Protein AF-A0A7J8VQG8-F1 (afdb_monomer_lite)

InterPro domains:
  IPR000719 Protein kinase domain [PF00069] (7-63)
  IPR000719 Protein kinase domain [PS50011] (1-66)
  IPR008266 Tyrosine-protein kinase, active site [PS00109] (15-27)
  IPR011009 Protein kinase-like domain superfamily [SSF56112] (6-63)
  IPR051420 Ser/Thr Protein Kinases with Diverse Regulatory Roles [PTHR48005] (14-63)

Sequence (66 aa):
MLYLICITTVHNLYIIHRDISSNNVLLDLDYEARVSDFGTARILKPDSSNWTLVAGTYGYIAPGIN

pLDDT: mean 76.94, std 15.8, range [31.88, 97.38]

Structure (mmCIF, N/CA/C/O backbone):
data_AF-A0A7J8VQG8-F1
#
_entry.id   AF-A0A7J8VQG8-F1
#
loop_
_atom_site.group_PDB
_atom_site.id
_atom_site.type_symbol
_atom_site.label_atom_id
_atom_site.label_alt_id
_atom_site.label_comp_id
_atom_site.label_asym_id
_atom_site.label_entity_id
_atom_site.label_seq_id
_atom_site.pdbx_PDB_ins_code
_atom_site.Cartn_x
_atom_site.Cartn_y
_atom_site.Cartn_z
_atom_site.occupancy
_atom_s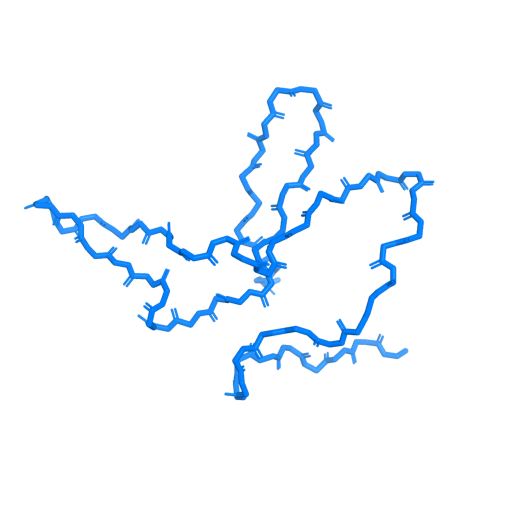ite.B_iso_or_equiv
_atom_site.auth_seq_id
_atom_site.auth_comp_id
_atom_site.auth_asym_id
_atom_site.auth_atom_id
_atom_site.pdbx_PDB_model_num
ATOM 1 N N . MET A 1 1 ? -10.161 -4.785 -12.471 1.00 42.94 1 MET A N 1
ATOM 2 C CA . MET A 1 1 ? -10.359 -5.079 -11.038 1.00 42.94 1 MET A CA 1
ATOM 3 C C . MET A 1 1 ? -8.980 -5.112 -10.388 1.00 42.94 1 MET A C 1
ATOM 5 O O . MET A 1 1 ? -8.185 -5.954 -10.768 1.00 42.94 1 MET A O 1
ATOM 9 N N . LEU A 1 2 ? -8.699 -4.146 -9.505 1.00 31.88 2 LEU A N 1
ATOM 10 C CA . LEU A 1 2 ? -7.589 -4.119 -8.536 1.00 31.88 2 LEU A CA 1
ATOM 11 C C . LEU A 1 2 ? -6.140 -4.120 -9.071 1.00 31.88 2 LEU A C 1
ATOM 13 O O . LEU A 1 2 ? -5.306 -4.876 -8.588 1.00 31.88 2 LEU A O 1
ATOM 17 N N . TYR A 1 3 ? -5.778 -3.175 -9.943 1.00 36.94 3 TYR A N 1
ATOM 18 C CA . TYR A 1 3 ? -4.415 -2.642 -9.845 1.00 36.94 3 TYR A CA 1
ATOM 19 C C . TYR A 1 3 ? -4.437 -1.496 -8.829 1.00 36.94 3 TYR A C 1
ATOM 21 O O . TYR A 1 3 ? -4.671 -0.341 -9.155 1.00 36.94 3 TYR A O 1
ATOM 29 N N . LEU A 1 4 ? -4.240 -1.879 -7.567 1.00 49.16 4 LEU A N 1
ATOM 30 C CA . LEU A 1 4 ? -3.105 -1.343 -6.830 1.00 49.16 4 LEU A CA 1
ATOM 31 C C . LEU A 1 4 ? -3.122 0.180 -6.671 1.00 49.16 4 LEU A C 1
ATOM 33 O O . LEU A 1 4 ? -2.399 0.872 -7.373 1.00 49.16 4 LEU A O 1
ATOM 37 N N . ILE A 1 5 ? -3.980 0.647 -5.759 1.00 55.16 5 ILE A N 1
ATOM 38 C CA . ILE A 1 5 ? -4.100 2.012 -5.214 1.00 55.16 5 ILE A CA 1
ATOM 39 C C . ILE A 1 5 ? -3.211 3.017 -5.949 1.00 55.16 5 ILE A C 1
ATOM 41 O O . ILE A 1 5 ? -2.086 3.317 -5.555 1.00 55.16 5 ILE A O 1
ATOM 45 N N . CYS A 1 6 ? -3.749 3.481 -7.071 1.00 55.38 6 CYS A N 1
ATOM 46 C CA . CYS A 1 6 ? -3.219 4.584 -7.836 1.00 55.38 6 CYS A CA 1
ATOM 47 C C . CYS A 1 6 ? -3.463 5.858 -7.027 1.00 55.38 6 CYS A C 1
ATOM 49 O O . CYS A 1 6 ? -4.558 6.420 -7.057 1.00 55.38 6 CYS A O 1
ATOM 51 N N . ILE A 1 7 ? -2.454 6.316 -6.290 1.00 59.09 7 ILE A N 1
ATOM 52 C CA . ILE A 1 7 ? -2.468 7.687 -5.783 1.00 59.09 7 ILE A CA 1
ATOM 53 C C . ILE A 1 7 ? -2.032 8.560 -6.958 1.00 59.09 7 ILE A C 1
ATOM 55 O O . ILE A 1 7 ? -0.842 8.663 -7.253 1.00 59.09 7 ILE A O 1
ATOM 59 N N . THR A 1 8 ? -2.996 9.120 -7.687 1.00 53.84 8 THR A N 1
ATOM 60 C CA . THR A 1 8 ? -2.720 10.116 -8.727 1.00 53.84 8 THR A CA 1
ATOM 61 C C . THR A 1 8 ? -2.082 11.327 -8.056 1.00 53.84 8 THR A C 1
ATOM 63 O O . THR A 1 8 ? -2.726 11.987 -7.241 1.00 53.84 8 THR A O 1
ATOM 66 N N . THR A 1 9 ? -0.825 11.627 -8.376 1.00 58.75 9 THR A N 1
ATOM 67 C CA . THR A 1 9 ? -0.184 12.878 -7.953 1.00 58.75 9 THR A CA 1
ATOM 68 C C . THR A 1 9 ? -0.081 13.842 -9.134 1.00 58.75 9 THR A C 1
ATOM 70 O O . THR A 1 9 ? -0.159 13.448 -10.303 1.00 58.75 9 THR A O 1
ATOM 73 N N . VAL A 1 10 ? 0.014 15.139 -8.821 1.00 52.94 10 VAL A N 1
ATOM 74 C CA . VAL A 1 10 ? 0.142 16.237 -9.794 1.00 52.94 10 VAL A CA 1
ATOM 75 C C . VAL A 1 10 ? 1.247 15.884 -10.805 1.00 52.94 10 VAL A C 1
ATOM 77 O O . VAL A 1 10 ? 2.320 15.454 -10.393 1.00 52.94 10 VAL A O 1
ATOM 80 N N . HIS A 1 11 ? 0.974 16.067 -12.106 1.00 62.41 11 HIS A N 1
ATOM 81 C CA . HIS A 1 11 ? 1.828 15.721 -13.267 1.00 62.41 11 HIS A CA 1
ATOM 82 C C . HIS A 1 11 ? 1.684 14.313 -13.906 1.00 62.41 11 HIS A C 1
ATOM 84 O O . HIS A 1 11 ? 2.628 13.855 -14.545 1.00 62.41 11 HIS A O 1
ATOM 90 N N . ASN A 1 12 ? 0.518 13.646 -13.839 1.00 65.81 12 ASN A N 1
ATOM 91 C CA . ASN A 1 12 ? 0.254 12.359 -14.535 1.00 65.81 12 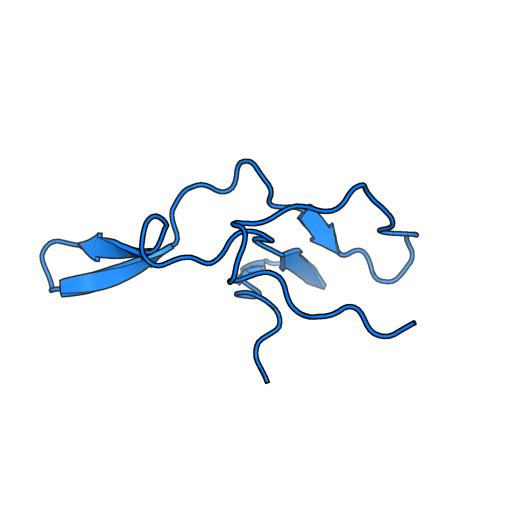ASN A CA 1
ATOM 92 C C . ASN A 1 12 ? 1.230 11.221 -14.165 1.00 65.81 12 ASN A C 1
ATOM 94 O O . ASN A 1 12 ? 1.519 10.339 -14.975 1.00 65.81 12 ASN A O 1
ATOM 98 N N . LEU A 1 13 ? 1.746 11.236 -12.937 1.00 72.25 13 LEU A N 1
ATOM 99 C CA . LEU A 1 13 ? 2.539 10.139 -12.397 1.00 72.25 13 LEU A CA 1
ATOM 100 C C . LEU A 1 13 ? 1.621 9.212 -11.608 1.00 72.25 13 LEU A C 1
ATOM 102 O O . LEU A 1 13 ? 0.912 9.645 -10.697 1.00 72.25 13 LEU A O 1
ATOM 106 N N . TYR A 1 14 ? 1.658 7.927 -11.942 1.00 78.69 14 TYR A N 1
ATOM 107 C CA . TYR A 1 14 ? 0.908 6.915 -11.212 1.00 78.69 14 TYR A CA 1
ATOM 108 C C . TYR A 1 14 ? 1.837 6.216 -10.227 1.00 78.69 14 TYR A C 1
ATOM 110 O O . TYR A 1 14 ? 2.837 5.625 -10.630 1.00 78.69 14 TYR A O 1
ATOM 118 N N . ILE A 1 15 ? 1.525 6.275 -8.934 1.00 82.31 15 ILE A N 1
ATOM 119 C CA . ILE A 1 15 ? 2.237 5.494 -7.920 1.00 82.31 15 ILE A CA 1
ATOM 120 C C . ILE A 1 15 ? 1.498 4.178 -7.727 1.00 82.31 15 ILE A C 1
ATOM 122 O O . ILE A 1 15 ? 0.294 4.155 -7.496 1.00 82.31 15 ILE A O 1
ATOM 126 N N . ILE A 1 16 ? 2.245 3.088 -7.810 1.00 84.19 16 ILE A N 1
ATOM 127 C CA . ILE A 1 16 ? 1.765 1.724 -7.687 1.00 84.19 16 ILE A CA 1
ATOM 128 C C . ILE A 1 16 ? 2.345 1.137 -6.400 1.00 84.19 16 ILE A C 1
ATOM 130 O O . ILE A 1 16 ? 3.561 0.993 -6.307 1.00 84.19 16 ILE A O 1
ATOM 134 N N . HIS A 1 17 ? 1.498 0.764 -5.434 1.00 87.50 17 HIS A N 1
ATOM 135 C CA . HIS A 1 17 ? 1.934 0.262 -4.119 1.00 87.50 17 HIS A CA 1
ATOM 136 C C . HIS A 1 17 ? 2.695 -1.076 -4.172 1.00 87.50 17 HIS A C 1
ATOM 138 O O . HIS A 1 17 ? 3.704 -1.244 -3.506 1.00 87.50 17 HIS A O 1
ATOM 144 N N . ARG A 1 18 ? 2.235 -2.018 -5.002 1.00 87.06 18 ARG A N 1
ATOM 145 C CA . ARG A 1 18 ? 2.768 -3.390 -5.203 1.00 87.06 18 ARG A CA 1
ATOM 146 C C . ARG A 1 18 ? 2.703 -4.354 -4.024 1.00 87.06 18 ARG A C 1
ATOM 148 O O . ARG A 1 18 ? 2.870 -5.543 -4.258 1.00 87.06 18 ARG A O 1
ATOM 155 N N . ASP A 1 19 ? 2.341 -3.898 -2.832 1.00 88.50 19 ASP A N 1
ATOM 156 C CA . ASP A 1 19 ? 2.090 -4.794 -1.700 1.00 88.50 19 ASP A CA 1
ATOM 157 C C . ASP A 1 19 ? 0.834 -4.412 -0.910 1.00 88.50 19 ASP A C 1
ATOM 159 O O . ASP A 1 19 ? 0.904 -3.789 0.145 1.00 88.50 19 ASP A O 1
ATOM 163 N N . ILE A 1 20 ? -0.339 -4.712 -1.468 1.00 88.56 20 ILE A N 1
ATOM 164 C CA . ILE A 1 20 ? -1.609 -4.508 -0.766 1.00 88.56 20 ILE A CA 1
ATOM 165 C C . ILE A 1 20 ? -1.986 -5.806 -0.068 1.00 88.56 20 ILE A C 1
ATOM 167 O O . ILE A 1 20 ? -2.326 -6.798 -0.710 1.00 88.56 20 ILE A O 1
ATOM 171 N N . SER A 1 21 ? -1.928 -5.767 1.256 1.00 87.75 21 SER A N 1
ATOM 172 C CA . SER A 1 21 ? -2.333 -6.836 2.159 1.00 87.75 21 SER A CA 1
ATOM 173 C C . SER A 1 21 ? -3.068 -6.226 3.351 1.00 87.75 21 SER A C 1
ATOM 175 O O . SER A 1 21 ? -2.983 -5.019 3.586 1.00 87.75 21 SER A O 1
ATOM 177 N N . SER A 1 22 ? -3.764 -7.048 4.136 1.00 90.62 22 SER A N 1
ATOM 178 C CA . SER A 1 22 ? -4.407 -6.587 5.374 1.00 90.62 22 SER A CA 1
ATOM 179 C C . SER A 1 22 ? -3.417 -5.991 6.380 1.00 90.62 22 SER A C 1
ATOM 181 O O . SER A 1 22 ? -3.807 -5.149 7.176 1.00 90.62 22 SER A O 1
ATOM 183 N N . ASN A 1 23 ? -2.141 -6.391 6.336 1.00 91.50 23 ASN A N 1
ATOM 184 C CA . ASN A 1 23 ? -1.102 -5.853 7.219 1.00 91.50 23 ASN A CA 1
ATOM 185 C C . ASN A 1 23 ? -0.693 -4.420 6.843 1.00 91.50 23 ASN A C 1
ATOM 187 O O . ASN A 1 23 ? -0.201 -3.688 7.695 1.00 91.50 23 ASN A O 1
ATOM 191 N N . ASN A 1 24 ? -0.920 -4.027 5.585 1.00 91.25 24 ASN A N 1
ATOM 192 C CA . ASN A 1 24 ? -0.552 -2.719 5.040 1.00 91.25 24 ASN A CA 1
ATOM 193 C C . ASN A 1 24 ? -1.760 -1.773 4.908 1.00 91.25 24 ASN A C 1
ATOM 195 O O . ASN A 1 24 ? -1.672 -0.730 4.258 1.00 91.25 24 ASN A O 1
ATOM 199 N N . VAL A 1 25 ? -2.901 -2.140 5.497 1.00 91.06 25 VAL A N 1
ATOM 200 C CA . VAL A 1 25 ? -4.087 -1.287 5.610 1.00 91.06 25 VAL A CA 1
ATOM 201 C C . VAL A 1 25 ? -4.327 -1.024 7.090 1.00 91.06 25 VAL A C 1
ATOM 203 O O . VAL A 1 25 ? -4.781 -1.895 7.827 1.00 91.06 25 VAL A O 1
ATOM 206 N N . LEU A 1 26 ? -3.995 0.187 7.520 1.00 92.38 26 LEU A N 1
ATOM 207 C CA . LEU A 1 26 ? -4.174 0.647 8.891 1.00 92.38 26 LEU A CA 1
ATOM 208 C C . LEU A 1 26 ? -5.493 1.407 9.016 1.00 92.38 26 LEU A C 1
ATOM 210 O O . LEU A 1 26 ? -5.982 1.973 8.041 1.00 92.38 26 LEU A O 1
ATOM 214 N N . LE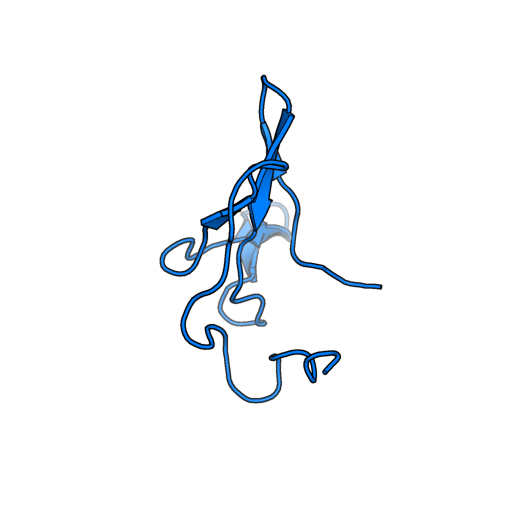U A 1 27 ? -6.045 1.447 10.222 1.00 93.44 27 LEU A N 1
ATOM 215 C CA . LEU A 1 27 ? -7.175 2.310 10.553 1.00 93.44 27 LEU A CA 1
ATOM 216 C C . LEU A 1 27 ? -6.658 3.529 11.310 1.00 93.44 27 LEU A C 1
ATOM 218 O O . LEU A 1 27 ? -5.800 3.394 12.187 1.00 93.44 27 LEU A O 1
ATOM 222 N N . ASP A 1 28 ? -7.162 4.708 10.966 1.00 91.25 28 ASP A N 1
ATOM 223 C CA . ASP A 1 28 ? -6.950 5.897 11.784 1.00 91.25 28 ASP A CA 1
ATOM 224 C C . ASP A 1 28 ? -7.962 5.990 12.940 1.00 91.25 28 ASP A C 1
ATOM 226 O O . ASP A 1 28 ? -8.712 5.052 13.221 1.00 91.25 28 ASP A O 1
ATOM 230 N N . LEU A 1 29 ? -7.945 7.118 13.655 1.00 95.75 29 LEU A N 1
ATOM 231 C CA . LEU A 1 29 ? -8.804 7.348 14.820 1.00 95.75 29 LEU A CA 1
ATOM 232 C C . LEU A 1 29 ? -10.299 7.408 14.470 1.00 95.75 29 LEU A C 1
ATOM 234 O O . LEU A 1 29 ? -11.125 7.149 15.343 1.00 95.75 29 LEU A O 1
ATOM 238 N N . ASP A 1 30 ? -10.630 7.701 13.213 1.00 97.38 30 ASP A N 1
ATOM 239 C CA . ASP A 1 30 ? -11.998 7.766 12.699 1.00 97.38 30 ASP A CA 1
ATOM 240 C C . ASP A 1 30 ? -12.420 6.439 12.039 1.00 97.38 30 ASP A C 1
ATOM 242 O O . ASP A 1 30 ? -13.490 6.344 11.438 1.00 97.38 30 ASP A O 1
ATOM 246 N N . TYR A 1 31 ? -11.605 5.386 12.190 1.00 92.06 31 TYR A N 1
ATOM 247 C CA . TYR A 1 31 ? -11.766 4.083 11.542 1.00 92.06 31 TYR A CA 1
ATOM 248 C C . TYR A 1 31 ? -11.736 4.153 10.007 1.00 92.06 31 TYR A C 1
ATOM 250 O O . TYR A 1 31 ? -12.258 3.261 9.331 1.00 92.06 31 TYR A O 1
ATOM 258 N N . GLU A 1 32 ? -11.087 5.168 9.434 1.00 92.06 32 GLU A N 1
ATOM 259 C CA . GLU A 1 32 ? -10.853 5.235 7.996 1.00 92.06 32 GLU A CA 1
ATOM 260 C C . GLU A 1 32 ? -9.619 4.414 7.612 1.00 92.06 32 GLU A C 1
ATOM 262 O O . GLU A 1 32 ? -8.557 4.482 8.239 1.00 92.06 32 GLU A O 1
ATOM 267 N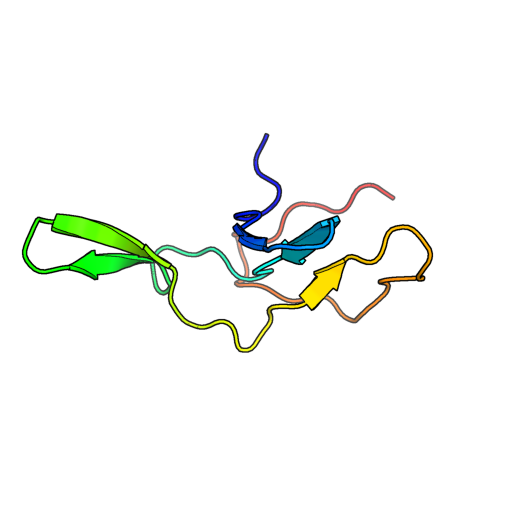 N . ALA A 1 33 ? -9.755 3.624 6.546 1.00 91.00 33 ALA A N 1
ATOM 268 C CA . ALA A 1 33 ? -8.671 2.802 6.031 1.00 91.00 33 ALA A CA 1
ATOM 269 C C . ALA A 1 33 ? -7.609 3.659 5.325 1.00 91.00 33 ALA A C 1
ATOM 271 O O . ALA A 1 33 ? -7.893 4.366 4.356 1.00 91.00 33 ALA A O 1
ATOM 272 N N . ARG A 1 34 ? -6.357 3.531 5.767 1.00 89.75 34 ARG A N 1
ATOM 273 C CA . ARG A 1 34 ? -5.177 4.176 5.188 1.00 89.75 34 ARG A CA 1
ATOM 274 C C . ARG A 1 34 ? -4.144 3.137 4.788 1.00 89.75 34 ARG A C 1
ATOM 276 O O . ARG A 1 34 ? -3.881 2.180 5.508 1.00 89.75 34 ARG A O 1
ATOM 283 N N . VAL A 1 35 ? -3.527 3.353 3.636 1.00 90.62 35 VAL A N 1
ATOM 284 C CA . VAL A 1 35 ? -2.461 2.484 3.129 1.00 90.62 35 VAL A CA 1
ATOM 285 C C . VAL A 1 35 ? -1.142 2.856 3.789 1.00 90.62 35 VAL A C 1
ATOM 287 O O . VAL A 1 35 ? -0.792 4.037 3.846 1.00 90.62 35 VAL A O 1
ATOM 290 N N . SER A 1 36 ? -0.402 1.856 4.247 1.00 90.19 36 SER A N 1
ATOM 291 C CA . SER A 1 36 ? 0.939 1.990 4.813 1.00 90.19 36 SER A CA 1
ATOM 292 C C . SER A 1 36 ? 1.963 1.159 4.040 1.00 90.19 36 SER A C 1
ATOM 294 O O . SER A 1 36 ? 1.600 0.308 3.241 1.00 90.19 36 SER A O 1
ATOM 296 N N . ASP A 1 37 ? 3.244 1.370 4.349 1.00 90.81 37 ASP A N 1
ATOM 297 C CA . ASP A 1 37 ? 4.391 0.639 3.788 1.00 90.81 37 ASP A CA 1
ATOM 298 C C . ASP A 1 37 ? 4.559 0.723 2.259 1.00 90.81 37 ASP A C 1
ATOM 300 O O . ASP A 1 37 ? 4.404 -0.233 1.501 1.00 90.81 37 ASP A O 1
ATOM 304 N N . PHE A 1 38 ? 5.026 1.887 1.809 1.00 89.94 38 PHE A N 1
ATOM 305 C CA . PHE A 1 38 ? 5.374 2.135 0.411 1.00 89.94 38 PHE A CA 1
ATOM 306 C C . PHE A 1 38 ? 6.771 1.603 0.025 1.00 89.94 38 PHE A C 1
ATOM 308 O O . PHE A 1 38 ? 7.293 1.981 -1.027 1.00 89.94 38 PHE A O 1
ATOM 315 N N . GLY A 1 39 ? 7.408 0.732 0.821 1.00 91.00 39 GLY A N 1
ATOM 316 C CA . GLY A 1 39 ? 8.768 0.236 0.552 1.00 91.00 39 GLY A CA 1
ATOM 317 C C . GLY A 1 39 ? 8.895 -0.505 -0.786 1.00 91.00 39 GLY A C 1
ATOM 318 O O . GLY A 1 39 ? 9.932 -0.461 -1.460 1.00 91.00 39 GLY A O 1
ATOM 319 N N . THR A 1 40 ? 7.805 -1.126 -1.238 1.00 88.25 40 THR A N 1
ATOM 320 C CA . THR A 1 40 ? 7.740 -1.786 -2.545 1.00 88.25 40 THR A CA 1
ATOM 321 C C . THR A 1 40 ? 7.131 -0.912 -3.640 1.00 88.25 40 THR A C 1
ATOM 323 O O . THR A 1 40 ? 7.155 -1.331 -4.798 1.00 88.25 40 THR A O 1
ATOM 326 N N . ALA A 1 41 ? 6.683 0.313 -3.351 1.00 87.88 41 ALA A N 1
ATOM 327 C CA . ALA A 1 41 ? 5.967 1.152 -4.307 1.00 87.88 41 ALA A CA 1
ATOM 328 C C . ALA A 1 41 ? 6.846 1.641 -5.471 1.00 87.88 41 ALA A C 1
ATOM 330 O O . ALA A 1 41 ? 8.068 1.775 -5.347 1.00 87.88 41 ALA 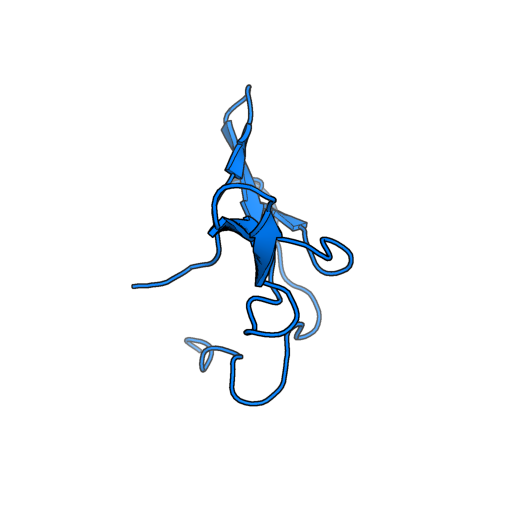A O 1
ATOM 331 N N . ARG A 1 42 ? 6.244 1.899 -6.638 1.00 85.00 42 ARG A N 1
ATOM 332 C CA . ARG A 1 42 ? 6.940 2.387 -7.843 1.00 85.00 42 ARG A CA 1
ATOM 333 C C . ARG A 1 42 ? 6.127 3.431 -8.587 1.00 85.00 42 ARG A C 1
ATOM 335 O O . ARG A 1 42 ? 4.905 3.388 -8.586 1.00 85.00 42 ARG A O 1
ATOM 342 N N . ILE A 1 43 ? 6.831 4.328 -9.268 1.00 83.44 43 ILE A N 1
ATOM 343 C CA . ILE A 1 43 ? 6.229 5.268 -10.211 1.00 83.44 43 ILE A CA 1
ATOM 344 C C . ILE A 1 43 ? 6.103 4.561 -11.559 1.00 83.44 43 ILE A C 1
ATOM 346 O O . ILE A 1 43 ? 7.107 4.128 -12.122 1.00 83.44 43 ILE A O 1
ATOM 350 N N . LEU A 1 44 ? 4.885 4.467 -12.079 1.00 76.94 44 LEU A N 1
ATOM 351 C CA . LEU A 1 44 ? 4.632 4.093 -13.458 1.00 76.94 44 LEU A CA 1
ATOM 352 C C . LEU A 1 44 ? 4.789 5.350 -14.315 1.00 76.94 44 LEU A C 1
ATOM 354 O O . LEU A 1 44 ? 3.984 6.280 -14.220 1.00 76.94 44 LEU A O 1
ATOM 358 N N . LYS A 1 45 ? 5.830 5.384 -15.148 1.00 75.38 45 LYS A N 1
ATOM 359 C CA . LYS A 1 45 ? 5.895 6.347 -16.250 1.00 75.38 45 LYS A CA 1
ATOM 360 C C . LYS A 1 45 ? 5.348 5.662 -17.506 1.00 75.38 45 LYS A C 1
ATOM 362 O O . LYS A 1 45 ? 5.734 4.514 -17.744 1.00 75.38 45 LYS A O 1
ATOM 367 N N . PRO A 1 46 ? 4.473 6.324 -18.286 1.00 69.56 46 PRO A N 1
ATOM 368 C CA . PRO A 1 46 ? 3.913 5.749 -19.513 1.00 69.56 46 PRO A CA 1
ATOM 369 C C . PRO A 1 46 ? 4.996 5.311 -20.510 1.00 69.56 46 PRO A C 1
ATOM 371 O O . PRO A 1 46 ? 4.816 4.334 -21.230 1.00 69.56 46 PRO A O 1
ATOM 374 N N . ASP A 1 47 ? 6.146 5.988 -20.477 1.00 72.75 47 ASP A N 1
ATOM 375 C CA . ASP A 1 47 ? 7.212 5.844 -21.470 1.00 72.75 47 ASP A CA 1
ATOM 376 C C . ASP A 1 47 ? 8.376 4.954 -20.985 1.00 72.75 47 ASP A C 1
ATOM 378 O O . ASP A 1 47 ? 9.405 4.869 -21.655 1.00 72.75 47 ASP A O 1
ATOM 382 N N . SER A 1 48 ? 8.269 4.315 -19.807 1.00 68.75 48 SER A N 1
ATOM 383 C CA . SER A 1 48 ? 9.349 3.494 -19.237 1.00 68.75 48 SER A CA 1
ATOM 384 C C . SER A 1 48 ? 8.994 2.020 -19.090 1.00 68.75 48 SER A C 1
ATOM 386 O O . SER A 1 48 ? 7.900 1.645 -18.669 1.00 68.75 48 SER A O 1
ATOM 388 N N . SER A 1 49 ? 9.981 1.160 -19.351 1.00 66.31 49 SER A N 1
ATOM 389 C CA . SER A 1 49 ? 9.911 -0.265 -19.037 1.00 66.31 49 SER A CA 1
ATOM 390 C C . SER A 1 49 ? 9.923 -0.464 -17.516 1.00 66.31 49 SER A C 1
ATOM 392 O O . SER A 1 49 ? 10.976 -0.406 -16.884 1.00 66.31 49 SER A O 1
ATOM 394 N N . ASN A 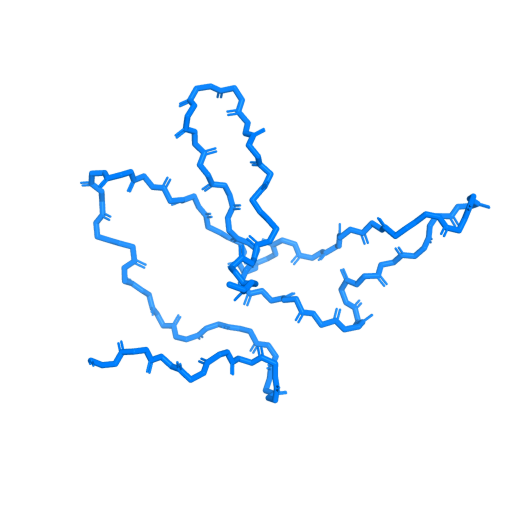1 50 ? 8.759 -0.706 -16.915 1.00 64.25 50 ASN A N 1
ATOM 395 C CA . ASN A 1 50 ? 8.606 -0.866 -15.460 1.00 64.25 50 ASN A CA 1
ATOM 396 C C . ASN A 1 50 ? 8.800 -2.320 -14.985 1.00 64.25 50 ASN A C 1
ATOM 398 O O . ASN A 1 50 ? 8.249 -2.720 -13.959 1.00 64.25 50 ASN A O 1
ATOM 402 N N . TRP A 1 51 ? 9.574 -3.118 -15.728 1.00 63.50 51 TRP A N 1
ATOM 403 C CA . TRP A 1 51 ? 9.870 -4.504 -15.373 1.00 63.50 51 TRP A CA 1
ATOM 404 C C . TRP A 1 51 ? 10.804 -4.548 -14.166 1.00 63.50 51 TRP A C 1
ATOM 406 O O . TRP A 1 51 ? 11.926 -4.045 -14.202 1.00 63.50 51 TRP A O 1
ATOM 416 N N . THR A 1 52 ? 10.349 -5.172 -13.088 1.00 67.69 52 THR A N 1
ATOM 417 C CA . THR A 1 52 ? 11.175 -5.464 -11.917 1.00 67.69 52 THR A CA 1
ATOM 418 C C . THR A 1 52 ? 10.887 -6.875 -11.431 1.00 67.69 52 THR A C 1
ATOM 420 O O . THR A 1 52 ? 9.882 -7.472 -11.811 1.00 67.69 52 THR A O 1
ATOM 423 N N . LEU A 1 53 ? 11.715 -7.359 -10.504 1.00 75.94 53 LEU A N 1
ATOM 424 C CA . LEU A 1 53 ? 11.412 -8.552 -9.716 1.00 75.94 53 LEU A CA 1
ATOM 425 C C . LEU A 1 53 ? 10.003 -8.477 -9.104 1.00 75.94 53 LEU A C 1
ATOM 427 O O . LEU A 1 53 ? 9.503 -7.385 -8.801 1.00 75.94 53 LEU A O 1
ATOM 431 N N . VAL A 1 54 ? 9.394 -9.650 -8.931 1.00 80.94 54 VAL A N 1
ATOM 432 C CA . VAL A 1 54 ? 8.101 -9.815 -8.260 1.00 80.94 54 VAL A CA 1
ATOM 433 C C . VAL A 1 54 ? 8.175 -9.189 -6.867 1.00 80.94 54 VAL A C 1
ATOM 435 O O . VAL A 1 54 ? 9.135 -9.404 -6.129 1.00 80.94 54 VAL A O 1
ATOM 438 N N . ALA A 1 55 ? 7.159 -8.403 -6.526 1.00 83.75 55 ALA A N 1
ATOM 439 C CA . ALA A 1 55 ? 6.983 -7.784 -5.221 1.00 83.75 55 ALA A CA 1
ATOM 440 C C . ALA A 1 55 ? 5.540 -8.001 -4.756 1.00 83.75 55 ALA A C 1
ATOM 442 O O . ALA A 1 55 ? 4.643 -8.144 -5.590 1.00 83.75 55 ALA A O 1
ATOM 443 N N . GLY A 1 56 ? 5.344 -8.015 -3.440 1.00 85.06 56 GLY A N 1
ATOM 444 C CA . GLY A 1 56 ? 4.046 -8.209 -2.805 1.00 85.06 56 GLY A CA 1
ATOM 445 C C . GLY A 1 56 ? 4.012 -9.420 -1.880 1.00 85.06 56 GLY A C 1
ATOM 446 O O . GLY A 1 56 ? 4.872 -10.301 -1.924 1.00 85.06 56 GLY A O 1
ATOM 447 N N . THR A 1 57 ? 2.996 -9.452 -1.030 1.00 86.06 57 THR A N 1
ATOM 448 C CA . THR A 1 57 ? 2.755 -10.536 -0.081 1.00 86.06 57 THR A CA 1
ATOM 449 C C . THR A 1 57 ? 2.239 -11.788 -0.797 1.00 86.06 57 THR A C 1
ATOM 451 O O . THR A 1 57 ? 1.303 -11.734 -1.600 1.00 86.06 57 THR A O 1
ATOM 454 N N . TYR A 1 58 ? 2.822 -12.949 -0.486 1.00 85.31 58 TYR A N 1
ATOM 455 C CA . TYR A 1 58 ? 2.373 -14.237 -1.021 1.00 85.31 58 TYR A CA 1
ATOM 456 C C . TYR A 1 58 ? 0.876 -14.473 -0.740 1.00 85.31 58 TYR A C 1
ATOM 458 O O . TYR A 1 58 ? 0.391 -14.190 0.352 1.00 85.31 58 TYR A O 1
ATOM 466 N N . GLY A 1 59 ? 0.136 -14.970 -1.735 1.00 86.31 59 GLY A N 1
ATOM 467 C CA . GLY A 1 59 ? -1.326 -15.121 -1.674 1.00 86.31 59 GLY A CA 1
ATOM 468 C C . GLY A 1 59 ? -2.126 -13.868 -2.064 1.00 86.31 59 GLY A C 1
ATOM 469 O O . GLY A 1 59 ? -3.299 -13.997 -2.400 1.00 86.31 59 GLY A O 1
ATOM 470 N N . TYR A 1 60 ? -1.494 -12.688 -2.098 1.00 83.06 60 TYR A N 1
ATOM 471 C CA . TYR A 1 60 ? -2.091 -11.421 -2.558 1.00 83.06 60 TYR A CA 1
ATOM 472 C C . TYR A 1 60 ? -1.530 -10.948 -3.909 1.00 83.06 60 TYR A C 1
ATOM 474 O O . TYR A 1 60 ? -2.042 -10.004 -4.510 1.00 83.06 60 TYR A O 1
ATOM 482 N N . ILE A 1 61 ? -0.477 -11.604 -4.405 1.00 84.75 61 ILE A N 1
ATOM 483 C CA . ILE A 1 61 ? 0.103 -11.331 -5.721 1.00 84.75 61 ILE A CA 1
ATOM 484 C C . ILE A 1 61 ? -0.869 -11.802 -6.806 1.00 84.75 61 ILE A C 1
ATOM 486 O O . ILE A 1 61 ? -1.242 -12.975 -6.858 1.00 84.75 61 ILE A O 1
ATOM 490 N N . ALA A 1 62 ? -1.246 -10.887 -7.700 1.00 79.50 62 ALA A N 1
ATOM 491 C CA . ALA A 1 62 ? -2.044 -11.229 -8.868 1.00 79.50 62 ALA A CA 1
ATOM 492 C C . ALA A 1 62 ? -1.268 -12.202 -9.780 1.00 79.50 62 ALA A C 1
ATOM 494 O O . ALA A 1 62 ? -0.076 -11.982 -10.019 1.00 79.50 62 ALA A O 1
ATOM 495 N N . PRO A 1 63 ? -1.915 -13.248 -10.330 1.00 75.25 63 PRO A N 1
ATOM 496 C CA . PRO A 1 63 ? -1.294 -14.073 -11.355 1.00 75.25 63 PRO A CA 1
ATOM 497 C C . PRO A 1 63 ? -1.020 -13.174 -12.563 1.00 75.25 63 PRO A C 1
ATOM 499 O O . PRO A 1 63 ? -1.944 -12.600 -13.140 1.00 75.25 63 PRO A O 1
ATOM 502 N N . GLY A 1 64 ? 0.258 -12.969 -12.883 1.00 69.94 64 GLY A N 1
ATOM 503 C CA . GLY A 1 64 ? 0.653 -12.128 -14.007 1.00 69.94 64 GLY A CA 1
ATOM 504 C C . GLY A 1 64 ? 0.001 -12.614 -15.300 1.00 69.94 64 GLY A C 1
ATOM 505 O O . GLY A 1 64 ? -0.144 -13.816 -15.516 1.00 69.94 64 GLY A O 1
ATOM 506 N N . ILE A 1 65 ? -0.397 -11.676 -16.155 1.00 56.00 65 ILE A N 1
ATOM 507 C CA . ILE A 1 65 ? -0.750 -11.988 -17.539 1.00 56.00 65 ILE A CA 1
ATOM 508 C C . ILE A 1 65 ? 0.584 -12.172 -18.266 1.00 56.00 65 ILE A C 1
ATOM 510 O O . ILE A 1 65 ? 1.371 -11.226 -18.319 1.00 56.00 65 ILE A O 1
ATOM 514 N N . ASN A 1 66 ? 0.866 -13.395 -18.712 1.00 43.19 66 ASN A N 1
ATOM 515 C CA . ASN A 1 66 ? 1.953 -13.671 -19.651 1.00 43.19 66 ASN A CA 1
ATOM 516 C C . ASN A 1 66 ? 1.459 -13.374 -21.068 1.00 43.19 66 ASN A C 1
ATOM 518 O O . ASN A 1 66 ? 0.298 -13.760 -21.347 1.00 43.19 66 ASN A O 1
#

Radius of gyration: 13.1 Å; chains: 1; bounding box: 23×31×36 Å

Foldseek 3Di:
DDQADFPDDPPRKTKHQLADDPVQWDADPVRDTDGHDSVVIDIDDVPDDPDDPRGYDPPPGDDDDD

Secondary structure (DSSP, 8-state):
------EEETTTEEEE-S---GGGEEE-TT--EEE--GGG-EEE-TTS----S--S-TTTS-----

Organism: NCBI:txid34286